Protein AF-A0A6P3BYC1-F1 (afdb_monomer)

Mean predicted aligned error: 19.08 Å

Nearest PDB structures (foldseek):
  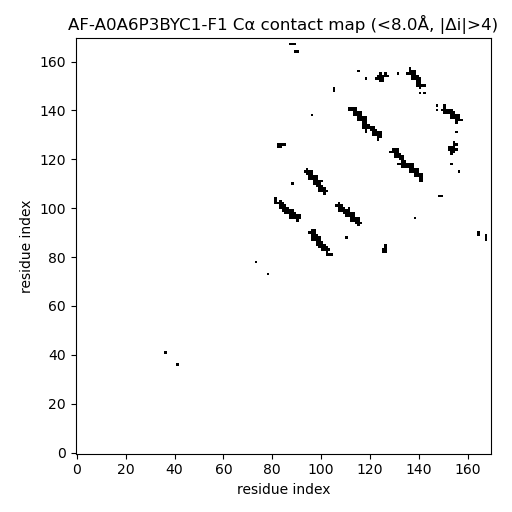8trh-assembly1_F  TM=2.215E-01  e=6.267E+00  Homo sapiens
  7lbm-assembly1_g  TM=1.846E-01  e=4.712E+00  Homo sapiens

Organism: NCBI:txid488447

Sequence (170 aa):
MSNQGNVASSIDGDSRERESSDDSLIGRATLIPIGVIEPEERWRHMMHSLNACSDGARINRQRKDGALDSRRKMTSGDRSRCSATIDILDQPTSSTLVLSWRDSTGGHYGYQNWQKGFARRPGLCAMSGMRITPGDEIFRPSVRHGRPTNASAMILAIHIACIDFALITT

Foldseek 3Di:
DDDDDDDDDDDDDDDDDDDDDDPPDDDPPPPDPPPPDDPVVVVVVVVVVVVVVVPDPPPPPPDDDPDPPPVPPPDPVVCLPWLWDKAWQDDPDLFKTWIWTHTPVFHIDHTFIKGKDFDCDWDAASNPRHIHDGGFIWIATDCPVHQGPRRVHIHGSVVVVPDDNVVNPD

Radius of gyration: 32.31 Å; Cα contacts (8 Å, |Δi|>4): 178; chains: 1; bounding box: 56×100×56 Å

Solvent-accessible surface area (backbone atoms only — not comparable to full-atom values): 11250 Å² total; per-residue (Å²): 133,87,80,89,88,87,86,85,88,83,90,84,90,79,92,75,88,76,90,73,91,75,82,79,72,75,81,78,78,76,80,76,67,92,84,79,65,67,73,64,60,57,55,48,54,53,48,52,59,54,49,70,69,62,71,73,75,73,82,78,74,73,90,79,73,97,66,84,80,65,72,70,75,71,55,81,74,71,58,74,77,62,74,44,50,72,46,82,64,48,62,93,41,104,52,34,40,31,26,27,40,37,34,101,89,68,49,75,39,74,82,36,56,26,37,55,47,63,31,87,54,69,51,49,17,55,83,76,64,45,82,39,49,60,69,42,53,23,32,30,56,54,55,89,90,48,81,56,89,60,54,83,48,34,31,51,40,72,67,56,73,71,57,67,66,77,79,59,71,122

Secondary structure (DSSP, 8-state):
---------------------------------TTS--HHHHHHHHHHHHHTTTS--------------------TTGGGG---EEEEEEEEETTEEEEEEEETTTEEEEEEEEEEEE-SS-EEBTTT--EE-TT-EEEEE--TT---TTTT-BEEHHHHHT--GGGT--

pLDDT: mean 71.6, std 22.38, range [33.62, 98.25]

InterPro domains:
  IPR021769 Protein of unknown function DUF3331 [PF11811] (85-159)

Structure (mmCIF, N/CA/C/O backbone):
data_AF-A0A6P3BYC1-F1
#
_entry.id   AF-A0A6P3BYC1-F1
#
loop_
_atom_site.group_PDB
_atom_site.id
_atom_site.type_symbol
_atom_site.label_atom_id
_atom_site.label_alt_id
_atom_site.label_comp_id
_atom_site.label_asym_id
_atom_site.label_entity_id
_atom_site.label_seq_id
_atom_site.pdbx_PDB_ins_code
_atom_site.Cartn_x
_atom_site.Cartn_y
_atom_site.Cartn_z
_atom_site.occupancy
_atom_site.B_iso_or_equiv
_atom_site.auth_seq_id
_atom_site.auth_comp_id
_atom_site.auth_asym_id
_atom_site.auth_atom_id
_atom_site.pdbx_PDB_model_num
ATOM 1 N N . MET A 1 1 ? 15.415 -85.141 16.514 1.00 38.19 1 MET A N 1
ATOM 2 C CA . MET A 1 1 ? 16.621 -85.973 16.319 1.00 38.19 1 MET A CA 1
ATOM 3 C C . MET A 1 1 ? 17.362 -85.343 15.151 1.00 38.19 1 MET A C 1
ATOM 5 O O . MET A 1 1 ? 16.802 -85.333 14.069 1.00 38.19 1 MET A O 1
ATOM 9 N N . SER A 1 2 ? 18.313 -84.450 15.440 1.00 44.06 2 SER A N 1
ATOM 10 C CA . SER A 1 2 ? 19.764 -84.717 15.312 1.00 44.06 2 SER A CA 1
ATOM 11 C C . SER A 1 2 ? 20.180 -84.680 13.828 1.00 44.06 2 SER A C 1
ATOM 13 O O . SER A 1 2 ? 19.544 -85.327 13.018 1.00 44.06 2 SER A O 1
ATOM 15 N N . ASN A 1 3 ? 21.212 -83.986 13.368 1.00 34.91 3 ASN A N 1
ATOM 16 C CA . ASN A 1 3 ? 22.324 -83.363 14.057 1.00 34.91 3 ASN A CA 1
ATOM 17 C C . ASN A 1 3 ? 23.001 -82.357 13.118 1.00 34.91 3 ASN A C 1
ATOM 19 O O . ASN A 1 3 ? 22.884 -82.432 11.898 1.00 34.91 3 ASN A O 1
ATOM 23 N N . GLN A 1 4 ? 23.740 -81.455 13.746 1.00 44.94 4 GLN A N 1
ATOM 24 C CA . GLN A 1 4 ? 24.702 -80.541 13.151 1.00 44.94 4 GLN A CA 1
ATOM 25 C C . GLN A 1 4 ? 25.813 -81.298 12.404 1.00 44.94 4 GLN A C 1
ATOM 27 O O . GLN A 1 4 ? 26.197 -82.398 12.799 1.00 44.94 4 GLN A O 1
ATOM 32 N N . GLY A 1 5 ? 26.375 -80.654 11.382 1.00 40.38 5 GLY A N 1
ATOM 33 C CA . GLY A 1 5 ? 27.591 -81.082 10.698 1.00 40.38 5 GLY A CA 1
ATOM 34 C C . GLY A 1 5 ? 28.189 -79.907 9.936 1.00 40.38 5 GLY A C 1
ATOM 35 O O . GLY A 1 5 ? 27.858 -79.678 8.782 1.00 40.38 5 GLY A O 1
ATOM 36 N N . ASN A 1 6 ? 29.023 -79.136 10.625 1.00 41.53 6 ASN A N 1
ATOM 37 C CA . ASN A 1 6 ? 29.783 -78.005 10.109 1.00 41.53 6 ASN A CA 1
ATOM 38 C C . ASN A 1 6 ? 31.257 -78.436 10.080 1.00 41.53 6 ASN A C 1
ATOM 40 O O . ASN A 1 6 ? 31.761 -78.711 11.163 1.00 41.53 6 ASN A O 1
ATOM 44 N N . VAL A 1 7 ? 31.937 -78.500 8.924 1.00 45.91 7 VAL A N 1
ATOM 45 C CA . VAL A 1 7 ? 33.417 -78.455 8.801 1.00 45.91 7 VAL A CA 1
ATOM 46 C C . VAL A 1 7 ? 33.807 -77.902 7.419 1.00 45.91 7 VAL A C 1
ATOM 48 O 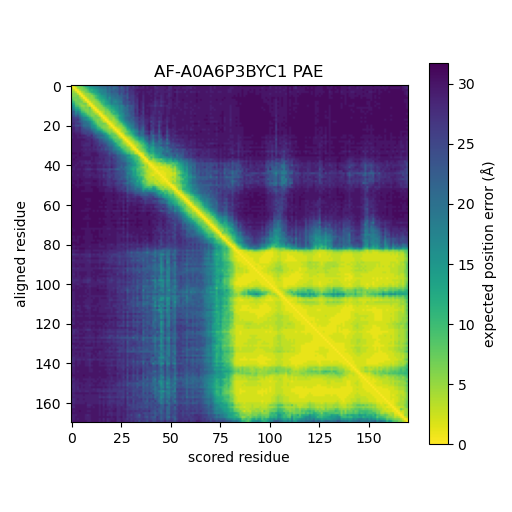O . VAL A 1 7 ? 33.112 -78.095 6.428 1.00 45.91 7 VAL A O 1
ATOM 51 N N . ALA A 1 8 ? 34.914 -77.168 7.435 1.00 38.94 8 ALA A N 1
ATOM 52 C CA . ALA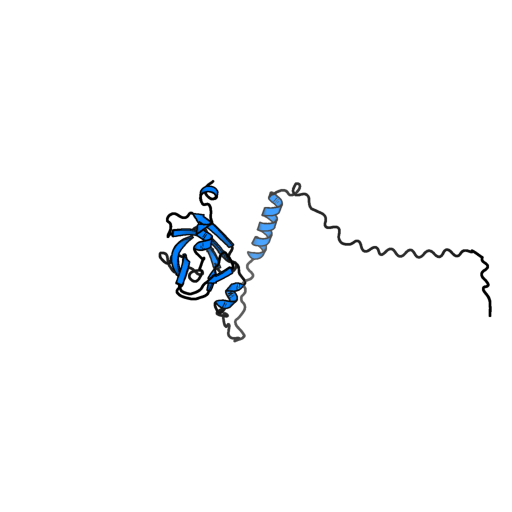 A 1 8 ? 35.413 -76.145 6.534 1.00 38.94 8 ALA A CA 1
ATOM 53 C C . ALA A 1 8 ? 36.188 -76.586 5.268 1.00 38.94 8 ALA A C 1
ATOM 55 O O . ALA A 1 8 ? 36.655 -77.713 5.143 1.00 38.94 8 ALA A O 1
ATOM 56 N N . SER A 1 9 ? 36.474 -75.544 4.471 1.00 40.09 9 SER A N 1
ATOM 57 C CA . SER A 1 9 ? 37.653 -75.290 3.619 1.00 40.09 9 SER A CA 1
ATOM 58 C C . SER A 1 9 ? 37.700 -75.895 2.210 1.00 40.09 9 SER A C 1
ATOM 60 O O . SER A 1 9 ? 37.752 -77.102 2.036 1.00 40.09 9 SER A O 1
ATOM 62 N N . SER A 1 10 ? 37.792 -75.031 1.194 1.00 40.78 10 SER A N 1
ATOM 63 C CA . SER A 1 10 ? 39.075 -74.771 0.528 1.00 40.78 10 SER A CA 1
ATOM 64 C C . SER A 1 10 ? 38.979 -73.523 -0.352 1.00 40.78 10 SER A C 1
ATOM 66 O O . SER A 1 10 ? 37.998 -73.307 -1.058 1.00 40.78 10 SER A O 1
ATOM 68 N N . ILE A 1 11 ? 40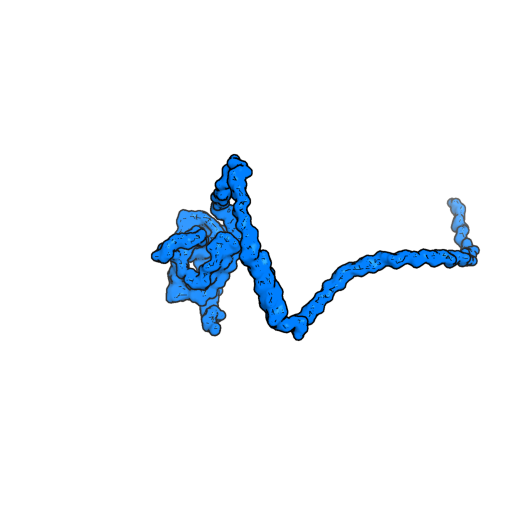.013 -72.702 -0.240 1.00 47.34 11 ILE A N 1
ATOM 69 C CA . ILE A 1 11 ? 40.334 -71.525 -1.043 1.00 47.34 11 ILE A CA 1
ATOM 70 C C . ILE A 1 11 ? 40.993 -71.993 -2.345 1.00 47.34 11 ILE A C 1
ATOM 72 O O . ILE A 1 11 ? 41.769 -72.938 -2.293 1.00 47.34 11 ILE A O 1
ATOM 76 N N . ASP A 1 12 ? 40.638 -71.348 -3.458 1.00 43.22 12 ASP A N 1
ATOM 77 C CA . ASP A 1 12 ? 41.452 -70.990 -4.639 1.00 43.22 12 ASP A CA 1
ATOM 78 C C . ASP A 1 12 ? 40.447 -70.378 -5.642 1.00 43.22 12 ASP A C 1
ATOM 80 O O . ASP A 1 12 ? 39.409 -70.965 -5.926 1.00 43.22 12 ASP A O 1
ATOM 84 N N . GLY A 1 13 ? 40.538 -69.127 -6.088 1.00 44.28 13 GLY A N 1
ATOM 85 C CA . GLY A 1 13 ? 41.694 -68.500 -6.706 1.00 44.28 13 GLY A CA 1
ATOM 86 C C . GLY A 1 13 ? 41.381 -68.345 -8.198 1.00 44.28 13 GLY A C 1
ATOM 87 O O . GLY A 1 13 ? 41.854 -69.136 -9.000 1.00 44.28 13 GLY A O 1
ATOM 88 N N . ASP A 1 14 ? 40.551 -67.366 -8.575 1.00 34.00 14 ASP A N 1
ATOM 89 C CA . ASP A 1 14 ? 40.436 -66.949 -9.980 1.00 34.00 14 ASP A CA 1
ATOM 90 C C . ASP A 1 14 ? 40.170 -65.445 -10.070 1.00 34.00 14 ASP A C 1
ATOM 92 O O . ASP A 1 14 ? 39.053 -64.945 -9.917 1.00 34.00 14 ASP A O 1
ATOM 96 N N . SER A 1 15 ? 41.268 -64.723 -10.270 1.00 45.16 15 SER A N 1
ATOM 97 C CA . SER A 1 15 ? 41.304 -63.313 -10.611 1.00 45.16 15 SER A CA 1
ATOM 98 C C . SER A 1 15 ? 40.807 -63.135 -12.042 1.00 45.16 15 SER A C 1
ATOM 100 O O . SER A 1 15 ? 41.508 -63.458 -12.999 1.00 45.16 15 SER A O 1
ATOM 102 N N . ARG A 1 16 ? 39.613 -62.564 -12.199 1.00 40.81 16 ARG A N 1
ATOM 103 C CA . ARG A 1 16 ? 39.199 -61.934 -1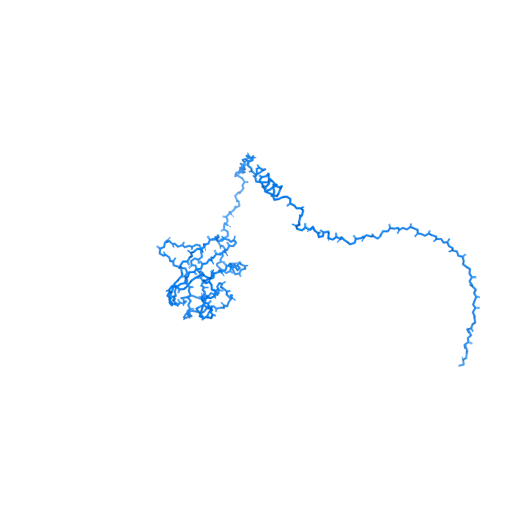3.455 1.00 40.81 16 ARG A CA 1
ATOM 104 C C . ARG A 1 16 ? 38.836 -60.485 -13.189 1.00 40.81 16 ARG A C 1
ATOM 106 O O . ARG A 1 16 ? 37.753 -60.162 -12.707 1.00 40.81 16 ARG A O 1
ATOM 113 N N . GLU A 1 17 ? 39.809 -59.641 -13.499 1.00 39.41 17 GLU A N 1
ATOM 114 C CA . GLU A 1 17 ? 39.714 -58.195 -13.595 1.00 39.41 17 GLU A CA 1
ATOM 115 C C . GLU A 1 17 ? 38.528 -57.813 -14.495 1.00 39.41 17 GLU A C 1
ATOM 117 O O . GLU A 1 17 ? 38.427 -58.229 -15.650 1.00 39.41 17 GLU A O 1
ATOM 122 N N . ARG A 1 18 ? 37.602 -57.025 -13.947 1.00 37.19 18 ARG A N 1
ATOM 123 C CA . ARG A 1 18 ? 36.677 -56.199 -14.724 1.00 37.19 18 ARG A CA 1
ATOM 124 C C . 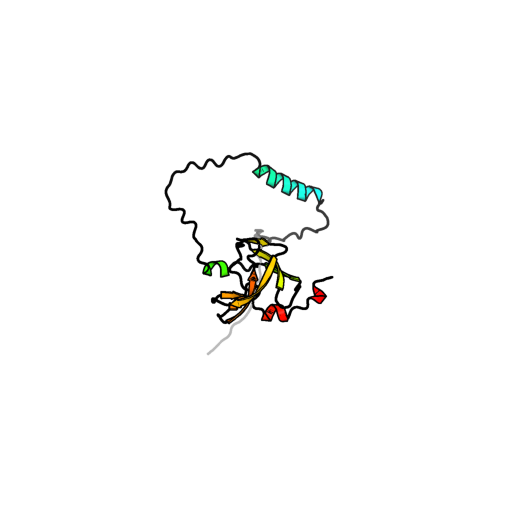ARG A 1 18 ? 36.973 -54.756 -14.371 1.00 37.19 18 ARG A C 1
ATOM 126 O O . ARG A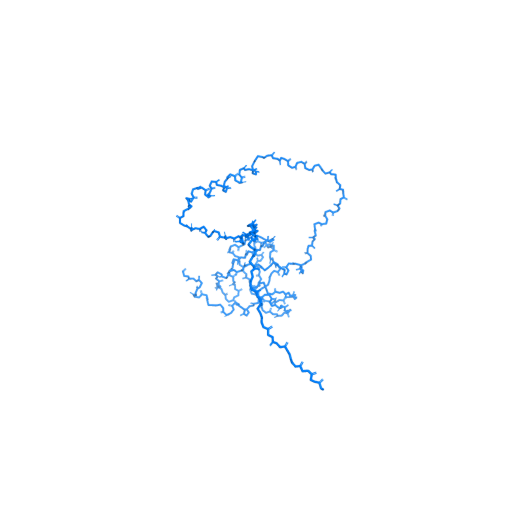 1 18 ? 36.375 -54.196 -13.458 1.00 37.19 18 ARG A O 1
ATOM 133 N N . GLU A 1 19 ? 37.908 -54.173 -15.103 1.00 43.41 19 GLU A N 1
ATOM 134 C CA . GLU A 1 19 ? 37.974 -52.727 -15.237 1.00 43.41 19 GLU A CA 1
ATOM 135 C C . GLU A 1 19 ? 36.767 -52.280 -16.067 1.00 43.41 19 GLU A C 1
ATOM 137 O O . GLU A 1 19 ? 36.652 -52.575 -17.254 1.00 43.41 19 GLU A O 1
ATOM 142 N N . SER A 1 20 ? 35.826 -51.603 -15.421 1.00 33.62 20 SER A N 1
ATOM 143 C CA . SER A 1 20 ? 34.848 -50.759 -16.100 1.00 33.62 20 SER A CA 1
ATOM 144 C C . SER A 1 20 ? 34.591 -49.568 -15.197 1.00 33.62 20 SER A C 1
ATOM 146 O O . SER A 1 20 ? 33.678 -49.565 -14.374 1.00 33.62 20 SER A O 1
ATOM 148 N N . SER A 1 21 ? 35.479 -48.585 -15.324 1.00 46.47 21 SER A N 1
ATOM 149 C CA . SER A 1 21 ? 35.319 -47.244 -14.785 1.00 46.47 21 SER A CA 1
ATOM 150 C C . SER A 1 21 ? 34.049 -46.613 -15.346 1.00 46.47 21 SER A C 1
ATOM 152 O O . SER A 1 21 ? 33.983 -46.328 -16.537 1.00 46.47 21 SER A O 1
ATOM 154 N N . ASP A 1 22 ? 33.068 -46.364 -14.485 1.00 44.09 22 ASP A N 1
ATOM 155 C CA . ASP A 1 22 ? 32.049 -45.348 -14.746 1.00 44.09 22 ASP A CA 1
ATOM 156 C C . ASP A 1 22 ? 31.591 -44.720 -13.421 1.00 44.09 22 ASP A C 1
ATOM 158 O O . ASP A 1 22 ? 30.427 -44.762 -13.024 1.00 44.09 22 ASP A O 1
ATOM 162 N N . ASP A 1 23 ? 32.562 -44.164 -12.689 1.00 41.09 23 ASP A N 1
ATOM 163 C CA . ASP A 1 23 ? 32.301 -43.220 -11.602 1.00 41.09 23 ASP A CA 1
ATOM 164 C C . ASP A 1 23 ? 31.923 -41.877 -12.239 1.00 41.09 23 ASP A C 1
ATOM 166 O O . ASP A 1 23 ? 32.743 -40.980 -12.453 1.00 41.09 23 ASP A O 1
ATOM 170 N N . SER A 1 24 ? 30.644 -41.758 -12.593 1.00 42.44 24 SER A N 1
ATOM 171 C CA . SER A 1 24 ? 30.022 -40.493 -12.968 1.00 42.44 24 SER A CA 1
ATOM 172 C C . SER A 1 24 ? 30.046 -39.548 -11.764 1.00 42.44 24 SER A C 1
ATOM 174 O O . SER A 1 24 ? 29.137 -39.519 -10.933 1.00 42.44 24 SER A O 1
ATOM 176 N N . LEU A 1 25 ? 31.131 -38.777 -11.670 1.00 45.31 25 LEU A N 1
ATOM 177 C CA . LEU A 1 25 ? 31.323 -37.700 -10.712 1.00 45.31 25 LEU A CA 1
ATOM 178 C C . LEU A 1 25 ? 30.149 -36.721 -10.788 1.00 45.31 25 LEU A C 1
ATOM 180 O O . LEU A 1 25 ? 30.009 -35.930 -11.723 1.00 45.31 25 LEU A O 1
ATOM 184 N N . ILE A 1 26 ? 29.329 -36.771 -9.743 1.00 46.12 26 ILE A N 1
ATOM 185 C CA . ILE A 1 26 ? 28.380 -35.739 -9.344 1.00 46.12 26 ILE A CA 1
ATOM 186 C C . ILE A 1 26 ? 29.069 -34.378 -9.481 1.00 46.12 26 ILE A C 1
ATOM 188 O O . ILE A 1 26 ? 30.138 -34.146 -8.912 1.00 46.12 26 ILE A O 1
ATOM 192 N N . GLY A 1 27 ? 28.452 -33.507 -10.283 1.00 43.00 27 GLY A N 1
ATOM 193 C CA . GLY A 1 27 ? 28.964 -32.203 -10.679 1.00 43.00 27 GLY A CA 1
ATOM 194 C C . GLY A 1 27 ? 29.548 -31.423 -9.508 1.00 43.00 27 GLY A C 1
ATOM 195 O O . GLY A 1 27 ? 28.833 -30.874 -8.670 1.00 43.00 27 GLY A O 1
ATOM 196 N N . ARG A 1 28 ? 30.878 -31.348 -9.485 1.00 42.44 28 ARG A N 1
ATOM 197 C CA . ARG A 1 28 ? 31.632 -30.446 -8.627 1.00 42.44 28 ARG A CA 1
ATOM 198 C C . ARG A 1 28 ? 31.314 -29.028 -9.091 1.00 42.44 28 ARG A C 1
ATOM 200 O O . ARG A 1 28 ? 31.870 -28.556 -10.077 1.00 42.44 28 ARG A O 1
ATOM 207 N N . ALA A 1 29 ? 30.383 -28.368 -8.409 1.00 47.91 29 ALA A N 1
ATOM 208 C CA . ALA A 1 29 ? 30.139 -26.946 -8.583 1.00 47.91 29 ALA A CA 1
ATOM 209 C C . ALA A 1 29 ? 31.434 -26.200 -8.236 1.00 47.91 29 ALA A C 1
ATOM 211 O O . ALA A 1 29 ? 31.785 -26.037 -7.066 1.00 47.91 29 ALA A O 1
ATOM 212 N N . THR A 1 30 ? 32.191 -25.811 -9.259 1.00 52.78 30 THR A N 1
ATOM 213 C CA . THR A 1 30 ? 33.374 -24.974 -9.094 1.00 52.78 30 THR A CA 1
ATOM 214 C C . THR A 1 30 ? 32.897 -23.609 -8.619 1.00 52.78 30 THR A C 1
ATOM 216 O O . THR A 1 30 ? 32.372 -22.813 -9.394 1.00 52.78 30 THR A O 1
ATOM 219 N N . LEU A 1 31 ? 33.038 -23.359 -7.318 1.00 49.78 31 LEU A N 1
ATOM 220 C CA . LEU A 1 31 ? 32.891 -22.035 -6.729 1.00 49.78 31 LEU A CA 1
ATOM 221 C C . LEU A 1 31 ? 33.900 -21.111 -7.416 1.00 49.78 31 LEU A C 1
ATOM 223 O O . LEU A 1 31 ? 35.105 -21.245 -7.215 1.00 49.78 31 LEU A O 1
ATOM 227 N N . ILE A 1 32 ? 33.406 -20.208 -8.261 1.00 52.50 32 ILE A N 1
ATOM 228 C CA . ILE A 1 32 ? 34.223 -19.173 -8.892 1.00 52.50 32 ILE A CA 1
ATOM 229 C C . ILE A 1 32 ? 34.634 -18.186 -7.786 1.00 52.50 32 ILE A C 1
ATOM 231 O O . ILE A 1 32 ? 33.751 -17.585 -7.166 1.00 52.50 32 ILE A O 1
ATOM 235 N N . PRO A 1 33 ? 35.936 -17.991 -7.505 1.00 47.31 33 PRO A N 1
ATOM 236 C CA . PRO A 1 33 ? 36.381 -16.981 -6.553 1.00 47.31 33 PRO A CA 1
ATOM 237 C C . PRO A 1 33 ? 36.005 -15.587 -7.068 1.00 47.31 33 PRO A C 1
ATOM 239 O O . PRO A 1 33 ? 36.357 -15.217 -8.187 1.00 47.31 33 PRO A O 1
ATOM 242 N N . ILE A 1 34 ? 35.332 -14.782 -6.241 1.00 56.62 34 ILE A N 1
ATOM 243 C CA . ILE A 1 34 ? 34.842 -13.428 -6.588 1.00 56.62 34 ILE A CA 1
ATOM 244 C C . ILE A 1 34 ? 35.993 -12.421 -6.867 1.00 56.62 34 ILE A C 1
ATOM 246 O O . ILE A 1 34 ? 35.746 -11.274 -7.221 1.00 56.62 34 ILE A O 1
ATOM 250 N N . GLY A 1 35 ? 37.259 -12.843 -6.785 1.00 58.59 35 GLY A N 1
ATOM 251 C CA . GLY A 1 35 ? 38.437 -11.987 -6.966 1.00 58.59 35 GLY A CA 1
ATOM 252 C C . GLY A 1 35 ? 39.098 -11.983 -8.350 1.00 58.59 35 GLY A C 1
ATOM 253 O O . GLY A 1 35 ? 40.044 -11.228 -8.525 1.00 58.59 35 GLY A O 1
ATOM 254 N N . VAL A 1 36 ? 38.658 -12.789 -9.326 1.00 59.69 36 VAL A N 1
ATOM 255 C CA . VAL A 1 36 ? 39.283 -12.821 -10.672 1.00 59.69 36 VAL A CA 1
ATOM 256 C C . VAL A 1 36 ? 38.223 -12.697 -11.754 1.00 59.69 36 VAL A C 1
ATOM 258 O O . VAL A 1 36 ? 37.977 -13.601 -12.547 1.00 59.69 36 VAL A O 1
ATOM 261 N N . ILE A 1 37 ? 37.530 -11.569 -11.750 1.00 56.44 37 ILE A N 1
ATOM 262 C CA . ILE A 1 37 ? 36.716 -11.166 -12.887 1.00 56.44 37 ILE A CA 1
ATOM 263 C C . ILE A 1 37 ? 36.973 -9.677 -13.056 1.00 56.44 37 ILE A C 1
ATOM 265 O O . ILE A 1 37 ? 36.541 -8.882 -12.219 1.00 56.44 37 ILE A O 1
ATOM 269 N N . GLU A 1 38 ? 37.681 -9.307 -14.118 1.00 64.50 38 GLU A N 1
ATOM 270 C CA . GLU A 1 38 ? 37.850 -7.905 -14.479 1.00 64.50 38 GLU A CA 1
ATOM 271 C C . GLU A 1 38 ? 36.450 -7.284 -14.661 1.00 64.50 38 GLU A C 1
ATOM 273 O O . GLU A 1 38 ? 35.627 -7.825 -15.414 1.00 64.50 38 GLU A O 1
ATOM 278 N N . PRO A 1 39 ? 36.109 -6.197 -13.938 1.00 64.44 39 PRO A N 1
ATOM 279 C CA . PRO A 1 39 ? 34.815 -5.510 -14.041 1.00 64.44 39 PRO A CA 1
ATOM 280 C C . PRO A 1 39 ? 34.438 -5.178 -15.489 1.00 64.44 39 PRO A C 1
ATOM 282 O O . PRO A 1 39 ? 33.259 -5.097 -15.838 1.00 64.44 39 PRO A O 1
ATOM 285 N N . GLU A 1 40 ? 35.467 -5.044 -16.319 1.00 60.53 40 GLU A N 1
ATOM 286 C CA . GLU A 1 40 ? 35.439 -4.617 -17.704 1.00 60.53 40 GLU A CA 1
ATOM 287 C C . GLU A 1 40 ? 34.760 -5.633 -18.625 1.00 60.53 40 GLU A C 1
ATOM 289 O O . GLU A 1 40 ? 33.897 -5.307 -19.443 1.00 60.53 40 GLU A O 1
ATOM 294 N N . GLU A 1 41 ? 35.088 -6.907 -18.424 1.00 64.06 41 GLU A N 1
ATOM 295 C CA . GLU A 1 41 ? 34.586 -7.989 -19.263 1.00 64.06 41 GLU A CA 1
ATOM 296 C C . GLU A 1 41 ? 33.107 -8.278 -18.968 1.00 64.06 41 GLU A C 1
ATOM 298 O O . GLU A 1 41 ? 32.340 -8.630 -19.862 1.00 64.06 41 GLU A O 1
ATOM 303 N N . ARG A 1 42 ? 32.658 -8.041 -17.726 1.00 67.56 42 ARG A N 1
ATOM 304 C CA . ARG A 1 42 ? 31.246 -8.199 -17.336 1.00 67.56 42 ARG A CA 1
ATOM 305 C C . ARG A 1 42 ? 30.340 -7.174 -17.997 1.00 67.56 42 ARG A C 1
ATOM 307 O O . ARG A 1 42 ? 29.296 -7.544 -18.536 1.00 67.56 42 ARG A O 1
ATOM 314 N N . TRP A 1 43 ? 30.722 -5.897 -17.966 1.00 70.19 43 TRP A N 1
ATOM 315 C CA . TRP A 1 43 ? 29.909 -4.868 -18.610 1.00 70.19 43 TRP A CA 1
ATOM 316 C C . TRP A 1 43 ? 29.954 -5.017 -20.132 1.00 70.19 43 TRP A C 1
ATOM 318 O O . TRP A 1 43 ? 28.917 -4.861 -20.774 1.00 70.19 43 TRP A O 1
ATOM 328 N N . ARG A 1 44 ? 31.100 -5.411 -20.712 1.00 74.94 44 ARG A N 1
ATOM 329 C CA . ARG A 1 44 ? 31.207 -5.722 -22.146 1.00 74.94 44 ARG A CA 1
ATOM 330 C C . ARG A 1 44 ? 30.278 -6.856 -22.557 1.00 74.94 44 ARG A C 1
ATOM 332 O O . ARG A 1 44 ? 29.572 -6.720 -23.550 1.00 74.94 44 ARG A O 1
ATOM 339 N N . HIS A 1 45 ? 30.233 -7.948 -21.798 1.00 68.25 45 HIS A N 1
ATOM 340 C CA . HIS A 1 45 ? 29.355 -9.083 -22.090 1.00 68.25 45 HIS A CA 1
ATOM 341 C C . HIS A 1 45 ? 27.871 -8.685 -22.009 1.00 68.25 45 HIS A C 1
ATOM 343 O O . HIS A 1 45 ? 27.061 -9.072 -22.858 1.00 68.25 45 HIS A O 1
ATOM 349 N N . MET A 1 46 ? 27.521 -7.839 -21.036 1.00 74.44 46 MET A N 1
ATOM 350 C CA . MET A 1 46 ? 26.173 -7.287 -20.911 1.00 74.44 46 MET A CA 1
ATOM 351 C C . MET A 1 46 ? 25.827 -6.361 -22.088 1.00 74.44 46 MET A C 1
ATOM 353 O O . MET A 1 46 ? 24.743 -6.472 -22.657 1.00 74.44 46 MET A O 1
ATOM 357 N N . MET A 1 47 ? 26.760 -5.508 -22.516 1.00 72.19 47 MET A N 1
ATOM 358 C CA . MET A 1 47 ? 26.571 -4.621 -23.669 1.00 72.19 47 MET A CA 1
ATOM 359 C C . MET A 1 47 ? 26.470 -5.386 -24.990 1.00 72.19 47 MET A C 1
ATOM 361 O O . MET A 1 47 ? 25.604 -5.065 -25.797 1.00 72.19 47 MET A O 1
ATOM 365 N N . HIS A 1 48 ? 27.271 -6.435 -25.200 1.00 69.69 48 HIS A N 1
ATOM 366 C CA . HIS A 1 48 ? 27.156 -7.308 -26.377 1.00 69.69 48 HIS A CA 1
ATOM 367 C C . HIS A 1 48 ? 25.803 -8.018 -26.438 1.00 69.69 48 HIS A C 1
ATOM 369 O O . HIS A 1 48 ? 25.196 -8.085 -27.503 1.00 69.69 48 HIS A O 1
ATOM 375 N N . SER A 1 49 ? 25.292 -8.479 -25.294 1.00 68.00 49 SER A N 1
ATOM 376 C CA . SER A 1 49 ? 23.969 -9.116 -25.206 1.00 68.00 49 SER A CA 1
ATOM 377 C C . SER A 1 49 ? 22.834 -8.142 -25.538 1.00 68.00 49 SER A C 1
ATOM 379 O O . SER A 1 49 ? 21.868 -8.513 -26.198 1.00 68.00 49 SER A O 1
ATOM 381 N N . LEU A 1 50 ? 22.956 -6.881 -25.112 1.00 67.88 50 LEU A N 1
ATOM 382 C CA . LEU A 1 50 ? 21.993 -5.831 -25.450 1.00 67.88 50 LEU A CA 1
ATOM 383 C C . LEU A 1 50 ? 22.117 -5.391 -26.915 1.00 67.88 50 LEU A C 1
ATOM 385 O O . LEU A 1 50 ? 21.105 -5.133 -27.561 1.00 67.88 50 LEU A O 1
ATOM 389 N N . ASN A 1 51 ? 23.333 -5.363 -27.465 1.00 66.12 51 ASN A N 1
ATOM 390 C CA . ASN A 1 51 ? 23.570 -5.016 -28.863 1.00 66.12 51 ASN A CA 1
ATOM 391 C C . ASN A 1 51 ? 23.082 -6.108 -29.829 1.00 66.12 51 ASN A C 1
ATOM 393 O O . ASN A 1 51 ? 22.561 -5.790 -30.893 1.00 66.12 51 ASN A O 1
ATOM 397 N N . ALA A 1 52 ? 23.139 -7.383 -29.428 1.00 57.22 52 ALA A N 1
ATOM 398 C CA . ALA A 1 52 ? 22.524 -8.491 -30.163 1.00 57.22 52 ALA A CA 1
ATOM 399 C C . ALA A 1 52 ? 20.991 -8.351 -30.296 1.00 57.22 52 ALA A C 1
ATOM 401 O O . ALA A 1 52 ? 20.395 -8.935 -31.197 1.00 57.22 52 ALA A O 1
ATOM 402 N N . CYS A 1 53 ? 20.354 -7.541 -29.442 1.00 49.66 53 CYS A N 1
ATOM 403 C CA . CYS A 1 53 ? 18.941 -7.172 -29.554 1.00 49.66 53 CYS A CA 1
ATOM 404 C C . CYS A 1 53 ? 18.699 -5.886 -30.374 1.00 49.66 53 CYS A C 1
ATOM 406 O O . CYS A 1 53 ? 17.543 -5.574 -30.665 1.00 49.66 53 CYS A O 1
ATOM 408 N N . SER A 1 54 ? 19.747 -5.139 -30.746 1.00 56.59 54 SER A N 1
ATOM 409 C CA . SER A 1 54 ? 19.643 -3.876 -31.498 1.00 56.59 54 SER A CA 1
ATOM 410 C C . SER A 1 54 ? 19.618 -4.058 -33.016 1.00 56.59 54 SER A C 1
ATOM 412 O O . SER A 1 54 ? 19.078 -3.194 -33.710 1.00 56.59 54 SER A O 1
ATOM 414 N N . ASP A 1 55 ? 20.102 -5.184 -33.548 1.00 50.12 55 ASP A N 1
ATOM 415 C CA . ASP A 1 55 ? 19.982 -5.510 -34.974 1.00 50.12 55 ASP A CA 1
ATOM 416 C C . ASP A 1 55 ? 18.573 -6.016 -35.299 1.00 50.12 55 ASP A C 1
ATOM 418 O O . ASP A 1 55 ? 18.330 -7.185 -35.581 1.00 50.12 55 ASP A O 1
ATOM 422 N N . GLY A 1 56 ? 17.612 -5.095 -35.241 1.00 55.75 56 GLY A N 1
ATOM 423 C CA . GLY A 1 56 ? 16.703 -4.844 -36.355 1.00 55.75 56 GLY A CA 1
ATOM 424 C C . GLY A 1 56 ? 15.926 -6.014 -36.960 1.00 55.75 56 GLY A C 1
ATOM 425 O O . GLY A 1 56 ? 15.450 -5.871 -38.088 1.00 55.75 56 GLY A O 1
ATOM 426 N N . ALA A 1 57 ? 15.710 -7.124 -36.254 1.00 43.72 57 ALA A N 1
ATOM 427 C CA . ALA A 1 57 ? 14.690 -8.091 -36.619 1.00 43.72 57 ALA A CA 1
ATOM 428 C C . ALA A 1 57 ? 13.332 -7.418 -36.395 1.00 43.72 57 ALA A C 1
ATOM 430 O O . ALA A 1 57 ? 12.702 -7.541 -35.347 1.00 43.72 57 ALA A O 1
ATOM 431 N N . ARG A 1 58 ? 12.900 -6.637 -37.393 1.00 45.94 58 ARG A N 1
ATOM 432 C CA . ARG A 1 58 ? 11.538 -6.133 -37.521 1.00 45.94 58 ARG A CA 1
ATOM 433 C C . ARG A 1 58 ? 10.619 -7.329 -37.328 1.00 45.94 58 ARG A C 1
ATOM 435 O O . ARG A 1 58 ? 10.464 -8.138 -38.241 1.00 45.94 58 ARG A O 1
ATOM 442 N N . ILE A 1 59 ? 10.003 -7.443 -36.155 1.00 48.50 59 ILE A N 1
ATOM 443 C CA . ILE A 1 59 ? 8.954 -8.430 -35.915 1.00 48.50 59 ILE A CA 1
ATOM 444 C C . ILE A 1 59 ? 7.707 -7.923 -36.642 1.00 48.50 59 ILE A C 1
ATOM 446 O O . ILE A 1 59 ? 6.738 -7.458 -36.050 1.00 48.50 59 ILE A O 1
ATOM 450 N N . ASN A 1 60 ? 7.742 -7.994 -37.972 1.00 50.12 60 ASN A N 1
ATOM 451 C CA . ASN A 1 60 ? 6.554 -8.034 -38.795 1.00 50.12 60 ASN A CA 1
ATOM 452 C C . ASN A 1 60 ? 5.939 -9.425 -38.613 1.00 50.12 60 ASN A C 1
ATOM 454 O O . ASN A 1 60 ? 6.073 -10.299 -39.466 1.00 50.12 60 ASN A O 1
ATOM 458 N N . ARG A 1 61 ? 5.273 -9.651 -37.475 1.00 42.62 61 ARG A N 1
ATOM 459 C CA . ARG A 1 61 ? 4.264 -10.706 -37.407 1.00 42.62 61 ARG A CA 1
ATOM 460 C C . ARG A 1 61 ? 3.002 -10.144 -38.032 1.00 42.62 61 ARG A C 1
ATOM 462 O O . ARG A 1 61 ? 2.177 -9.498 -37.389 1.00 42.62 61 ARG A O 1
ATOM 469 N N . GLN A 1 62 ? 2.925 -10.370 -39.333 1.00 42.09 62 GLN A N 1
ATOM 470 C CA . GLN A 1 62 ? 1.728 -10.286 -40.138 1.00 42.09 62 GLN A CA 1
ATOM 471 C C . GLN A 1 62 ? 0.547 -10.865 -39.344 1.00 42.09 62 GLN A C 1
ATOM 473 O O . GLN A 1 62 ? 0.548 -12.031 -38.951 1.00 42.09 62 GLN A O 1
ATOM 478 N N . ARG A 1 63 ? -0.439 -10.007 -39.062 1.00 52.38 63 ARG A N 1
ATOM 479 C CA . ARG A 1 63 ? -1.723 -10.383 -38.470 1.00 52.38 63 ARG A CA 1
ATOM 480 C C . ARG A 1 63 ? -2.382 -11.426 -39.367 1.00 52.38 63 ARG A C 1
ATOM 482 O O . ARG A 1 63 ? -2.925 -11.081 -40.413 1.00 52.38 63 ARG A O 1
ATOM 489 N N . LYS A 1 64 ? -2.365 -12.681 -38.944 1.00 51.84 64 LYS A N 1
ATOM 490 C CA . LYS A 1 64 ? -3.327 -13.688 -39.372 1.00 51.84 64 LYS A CA 1
ATOM 491 C C . LYS A 1 64 ? -3.424 -14.707 -38.254 1.00 51.84 64 LYS A C 1
ATOM 493 O O . LYS A 1 64 ? -2.540 -15.529 -38.085 1.00 51.84 64 LYS A O 1
ATOM 498 N N . ASP A 1 65 ? -4.373 -14.447 -37.367 1.00 38.81 65 ASP A N 1
ATOM 499 C CA . ASP A 1 65 ? -5.379 -15.405 -36.917 1.00 38.81 65 ASP A CA 1
ATOM 500 C C . ASP A 1 65 ? -6.147 -14.748 -35.771 1.00 38.81 65 ASP A C 1
ATOM 502 O O . ASP A 1 65 ? -5.587 -14.325 -34.759 1.00 38.81 65 ASP A O 1
ATOM 506 N N . GLY A 1 66 ? -7.447 -14.561 -35.997 1.00 50.84 66 GLY A N 1
ATOM 507 C CA . GLY A 1 66 ? -8.383 -13.945 -35.067 1.00 50.84 66 GLY A CA 1
ATOM 508 C C . GLY A 1 66 ? -8.670 -14.845 -33.872 1.00 50.84 66 GLY A C 1
ATOM 509 O O . GLY A 1 66 ? -9.785 -15.327 -33.715 1.00 50.84 66 GLY A O 1
ATOM 510 N N . ALA A 1 67 ? -7.680 -15.049 -33.011 1.00 43.88 67 ALA A N 1
ATOM 511 C CA . ALA A 1 67 ? -7.917 -15.478 -31.647 1.00 43.88 67 ALA A CA 1
ATOM 512 C C . ALA A 1 67 ? -8.079 -14.215 -30.803 1.00 43.88 67 ALA A C 1
ATOM 514 O O . ALA A 1 67 ? -7.175 -13.386 -30.737 1.00 43.88 67 ALA A O 1
ATOM 515 N N . LEU A 1 68 ? -9.262 -14.057 -30.212 1.00 52.22 68 LEU A N 1
ATOM 516 C CA . LEU A 1 68 ? -9.595 -13.034 -29.230 1.00 52.22 68 LEU A CA 1
ATOM 517 C C . LEU A 1 68 ? -8.426 -12.865 -28.254 1.00 52.22 68 LEU A C 1
ATOM 519 O O . LEU A 1 68 ? -8.279 -13.665 -27.327 1.00 52.22 68 LEU A O 1
ATOM 523 N N . ASP A 1 69 ? -7.616 -11.821 -28.438 1.00 46.59 69 ASP A N 1
ATOM 524 C CA . ASP A 1 69 ? -6.675 -11.369 -27.421 1.00 46.59 69 ASP A CA 1
ATOM 525 C C . ASP A 1 69 ? -7.516 -10.712 -26.329 1.00 46.59 69 ASP A C 1
ATOM 527 O O . ASP A 1 69 ? -7.627 -9.493 -26.175 1.00 46.59 69 ASP A O 1
ATOM 531 N N . SER A 1 70 ? -8.199 -11.583 -25.591 1.00 52.72 70 SER A N 1
ATOM 532 C CA . SER A 1 70 ? -8.614 -11.341 -24.234 1.00 52.72 70 SER A CA 1
ATOM 533 C C . SER A 1 70 ? -7.314 -11.135 -23.487 1.00 52.72 70 SER A C 1
ATOM 535 O O . SER A 1 70 ? -6.807 -12.063 -22.856 1.00 52.72 70 SER A O 1
ATOM 537 N N . ARG A 1 71 ? -6.780 -9.907 -23.573 1.00 50.62 71 ARG A N 1
ATOM 538 C CA . ARG A 1 71 ? -5.929 -9.306 -22.558 1.00 50.62 71 ARG A CA 1
ATOM 539 C C . ARG A 1 71 ? -6.624 -9.674 -21.270 1.00 50.62 71 ARG A C 1
ATOM 541 O O . ARG A 1 71 ? -7.638 -9.056 -20.941 1.00 50.62 71 ARG A O 1
ATOM 548 N N . ARG A 1 72 ? -6.181 -10.765 -20.637 1.00 49.78 72 ARG A N 1
ATOM 549 C CA . ARG A 1 72 ? -6.851 -11.319 -19.472 1.00 49.78 72 ARG A CA 1
ATOM 550 C C . ARG A 1 72 ? -6.853 -10.158 -18.514 1.00 49.78 72 ARG A C 1
ATOM 552 O O . ARG A 1 72 ? -5.800 -9.723 -18.051 1.00 49.78 72 ARG A O 1
ATOM 559 N N . LYS A 1 73 ? -8.027 -9.569 -18.312 1.00 50.00 73 LYS A N 1
ATOM 560 C CA . LYS A 1 73 ? -8.229 -8.579 -17.278 1.00 50.00 73 LYS A CA 1
ATOM 561 C C . LYS A 1 73 ? -8.130 -9.418 -16.027 1.00 50.00 73 LYS A C 1
ATOM 563 O O . LYS A 1 73 ? -9.136 -9.962 -15.590 1.00 50.00 73 LYS A O 1
ATOM 568 N N . MET A 1 74 ? -6.891 -9.651 -15.587 1.00 42.62 74 MET A N 1
ATOM 569 C CA . MET A 1 74 ? -6.591 -10.472 -14.432 1.00 42.62 74 MET A CA 1
ATOM 570 C C . MET A 1 74 ? -7.449 -9.888 -13.330 1.00 42.62 74 MET A C 1
ATOM 572 O O . MET A 1 74 ? -7.287 -8.724 -12.942 1.00 42.62 74 MET A O 1
ATOM 576 N N . THR A 1 75 ? -8.470 -10.650 -12.950 1.00 46.06 75 THR A N 1
ATOM 577 C CA . THR A 1 75 ? -9.372 -10.277 -11.878 1.00 46.06 75 THR A CA 1
ATOM 578 C C . THR A 1 75 ? -8.487 -10.003 -10.680 1.00 46.06 75 THR A C 1
ATOM 580 O O . THR A 1 75 ? -7.543 -10.752 -10.436 1.00 46.06 75 THR A O 1
ATOM 583 N N . SER A 1 76 ? -8.749 -8.917 -9.960 1.00 54.22 76 SER A N 1
ATOM 584 C CA . SER A 1 76 ? -7.879 -8.398 -8.901 1.00 54.22 76 SER A CA 1
ATOM 585 C C . SER A 1 76 ? -7.471 -9.423 -7.824 1.00 54.22 76 SER A C 1
ATOM 587 O O . SER A 1 76 ? -6.555 -9.132 -7.067 1.00 54.22 76 SER A O 1
ATOM 589 N N . GLY A 1 77 ? -8.095 -10.609 -7.781 1.00 48.84 77 GLY A N 1
ATOM 590 C CA . GLY A 1 77 ? -7.707 -11.749 -6.946 1.00 48.84 77 GLY A CA 1
ATOM 591 C C . GLY A 1 77 ? -6.434 -12.506 -7.365 1.00 48.84 77 GLY A C 1
ATOM 592 O O . GLY A 1 77 ? -5.792 -13.075 -6.492 1.00 48.84 77 GLY A O 1
ATOM 593 N N . ASP A 1 78 ? -6.003 -12.477 -8.634 1.00 43.66 78 ASP A N 1
ATOM 594 C CA . ASP A 1 78 ? -4.783 -13.199 -9.074 1.00 43.66 78 ASP A CA 1
ATOM 595 C C . ASP A 1 78 ? -3.489 -12.388 -8.850 1.00 43.66 78 ASP A C 1
ATOM 597 O O . ASP A 1 78 ? -2.376 -12.904 -8.872 1.00 43.66 78 ASP A O 1
ATOM 601 N N . ARG A 1 79 ? -3.622 -11.098 -8.507 1.00 51.78 79 ARG A N 1
ATOM 602 C CA . ARG A 1 79 ? -2.493 -10.265 -8.045 1.00 51.78 79 ARG A CA 1
ATOM 603 C C . ARG A 1 79 ? -1.953 -10.700 -6.677 1.00 51.78 79 ARG A C 1
ATOM 605 O O . ARG A 1 79 ? -0.950 -10.166 -6.224 1.00 51.78 79 ARG A O 1
ATOM 612 N N . SER A 1 80 ? -2.598 -11.671 -6.027 1.00 51.00 80 SER A N 1
ATOM 613 C CA . SER A 1 80 ? -2.227 -12.187 -4.707 1.00 51.00 80 SER A CA 1
ATOM 614 C C . SER A 1 80 ? -0.909 -12.975 -4.684 1.00 51.00 80 SER A C 1
ATOM 616 O O . SER A 1 80 ? -0.443 -13.300 -3.595 1.00 51.00 80 SER A O 1
ATOM 618 N N . ARG A 1 81 ? -0.314 -13.314 -5.839 1.00 50.38 81 ARG A N 1
ATOM 619 C CA . ARG A 1 81 ? 0.958 -14.065 -5.898 1.00 50.38 81 ARG A CA 1
ATOM 620 C C . ARG A 1 81 ? 2.185 -13.209 -6.208 1.00 50.38 81 ARG A C 1
ATOM 622 O O . ARG A 1 81 ? 3.299 -13.706 -6.090 1.00 50.38 81 ARG A O 1
ATOM 629 N N . CYS A 1 82 ? 1.995 -11.939 -6.553 1.00 53.47 82 CYS A N 1
ATOM 630 C CA . CYS A 1 82 ? 3.085 -10.978 -6.662 1.00 53.47 82 CYS A CA 1
ATOM 631 C C . CYS A 1 82 ? 3.114 -10.169 -5.362 1.00 53.47 82 CYS A C 1
ATOM 633 O O . CYS A 1 82 ? 2.403 -9.175 -5.226 1.00 53.47 82 CYS A O 1
ATOM 635 N N . SER A 1 83 ? 3.899 -10.620 -4.380 1.00 70.94 83 SER A N 1
ATOM 636 C CA . SER A 1 83 ? 4.208 -9.807 -3.204 1.00 70.94 83 SER A CA 1
ATOM 637 C C . SER A 1 83 ? 5.045 -8.622 -3.671 1.00 70.94 83 SER A C 1
ATOM 639 O O . SER A 1 83 ? 6.207 -8.792 -4.045 1.00 70.94 83 SER A O 1
ATOM 641 N N . ALA A 1 84 ? 4.451 -7.433 -3.713 1.00 86.00 84 ALA A N 1
ATOM 642 C CA . ALA A 1 84 ? 5.226 -6.230 -3.957 1.00 86.00 84 ALA A CA 1
ATOM 643 C C . ALA A 1 84 ? 6.304 -6.101 -2.871 1.00 86.00 84 ALA A C 1
ATOM 645 O O . ALA A 1 84 ? 6.028 -6.322 -1.693 1.00 86.00 84 ALA A O 1
ATOM 646 N N . THR A 1 85 ? 7.528 -5.757 -3.262 1.00 92.25 85 THR A N 1
ATOM 647 C CA . THR A 1 85 ? 8.562 -5.371 -2.301 1.00 92.25 85 THR A CA 1
ATOM 648 C C . THR A 1 85 ? 8.293 -3.934 -1.883 1.00 92.25 85 THR A C 1
ATOM 650 O O . THR A 1 85 ? 8.143 -3.059 -2.740 1.00 92.25 85 THR A O 1
ATOM 653 N N . ILE A 1 86 ? 8.194 -3.707 -0.576 1.00 93.94 86 ILE A N 1
ATOM 654 C CA . ILE A 1 86 ? 7.836 -2.418 0.009 1.00 93.94 86 ILE A CA 1
ATOM 655 C C . ILE A 1 86 ? 8.936 -2.031 0.987 1.00 93.94 86 ILE A C 1
ATOM 657 O O . ILE A 1 86 ? 9.157 -2.755 1.954 1.00 93.94 86 ILE A O 1
ATOM 661 N N . ASP A 1 87 ? 9.567 -0.882 0.757 1.00 94.19 87 ASP A N 1
ATOM 662 C CA . ASP A 1 87 ? 10.508 -0.295 1.712 1.00 94.19 87 ASP A CA 1
ATOM 663 C C . ASP A 1 87 ? 9.883 0.972 2.284 1.00 94.19 87 ASP A C 1
ATOM 665 O O . ASP A 1 87 ? 9.524 1.883 1.536 1.00 94.19 87 ASP A O 1
ATOM 669 N N . ILE A 1 88 ? 9.734 1.042 3.603 1.00 94.94 88 ILE A N 1
ATOM 670 C CA . ILE A 1 88 ? 9.257 2.255 4.265 1.00 94.94 88 ILE A CA 1
ATOM 671 C C . ILE A 1 88 ? 10.415 3.244 4.351 1.00 94.94 88 ILE A C 1
ATOM 673 O O . ILE A 1 88 ? 11.488 2.886 4.821 1.00 94.94 88 ILE A O 1
ATOM 677 N N . LEU A 1 89 ? 10.197 4.465 3.865 1.00 94.69 89 LEU A N 1
ATOM 678 C CA . LEU A 1 89 ? 11.243 5.483 3.763 1.00 94.69 89 LEU A CA 1
ATOM 679 C C . LEU A 1 89 ? 11.091 6.556 4.834 1.00 94.69 89 LEU A C 1
ATOM 681 O O . LEU A 1 89 ? 12.077 6.956 5.435 1.00 94.69 89 LEU A O 1
ATOM 685 N N . ASP A 1 90 ? 9.866 7.029 5.061 1.00 94.38 90 ASP A N 1
ATOM 686 C CA . ASP A 1 90 ? 9.595 8.097 6.023 1.00 94.38 90 ASP A CA 1
ATOM 687 C C . ASP A 1 90 ? 8.110 8.117 6.423 1.00 94.38 90 ASP A C 1
ATOM 689 O O . ASP A 1 90 ? 7.240 7.623 5.698 1.00 94.38 90 ASP A O 1
ATOM 693 N N . GLN A 1 91 ? 7.803 8.735 7.558 1.00 94.62 91 GLN A N 1
ATOM 694 C CA . GLN A 1 91 ? 6.451 9.062 7.992 1.00 94.62 91 GLN A CA 1
ATOM 695 C C . GLN A 1 91 ? 6.380 10.539 8.422 1.00 94.62 91 GLN A C 1
ATOM 697 O O . GLN A 1 91 ? 6.395 10.843 9.616 1.00 94.62 91 GLN A O 1
ATOM 702 N N . PRO A 1 92 ? 6.215 11.479 7.467 1.00 93.19 92 PRO A N 1
ATOM 703 C CA . PRO A 1 92 ? 6.195 12.913 7.767 1.00 93.19 92 PRO A CA 1
ATOM 704 C C . PRO A 1 92 ? 5.106 13.334 8.762 1.00 93.19 92 PRO A C 1
ATOM 706 O O . PRO A 1 92 ? 5.236 14.328 9.470 1.00 93.19 92 PRO A O 1
ATOM 709 N N . THR A 1 93 ? 3.982 12.611 8.789 1.00 93.75 93 THR A N 1
ATOM 710 C CA . THR A 1 93 ? 2.913 12.808 9.777 1.00 93.75 93 THR A CA 1
ATOM 711 C C . THR A 1 93 ? 2.311 11.463 10.160 1.00 93.75 93 THR A C 1
ATOM 713 O O . THR A 1 93 ? 2.361 10.509 9.386 1.00 93.75 93 THR A O 1
ATOM 716 N N . SER A 1 94 ? 1.596 11.393 11.285 1.00 93.31 94 SER A N 1
ATOM 717 C CA . SER A 1 94 ? 0.869 10.178 11.694 1.00 93.31 94 SER A CA 1
ATOM 718 C C . SER A 1 94 ? -0.126 9.653 10.641 1.00 93.31 94 SER A C 1
ATOM 720 O O . SER A 1 94 ? -0.523 8.488 10.685 1.00 93.31 94 SER A O 1
ATOM 722 N N . SER A 1 95 ? -0.512 10.492 9.673 1.00 95.56 95 SER A N 1
ATOM 723 C CA . SER A 1 95 ? -1.448 10.168 8.594 1.00 95.56 95 SER A CA 1
ATOM 724 C C . SER A 1 95 ? -0.809 10.040 7.206 1.00 95.56 95 SER A C 1
ATOM 726 O O . SER A 1 95 ? -1.504 9.678 6.256 1.00 95.56 95 SER A O 1
ATOM 728 N N . THR A 1 96 ? 0.492 10.307 7.062 1.00 96.06 96 THR A N 1
ATOM 729 C CA . THR A 1 96 ? 1.192 10.309 5.769 1.00 96.06 96 THR A CA 1
ATOM 730 C C . THR A 1 96 ? 2.431 9.442 5.835 1.00 96.06 96 THR A C 1
ATOM 732 O O . THR A 1 96 ? 3.268 9.640 6.702 1.00 96.06 96 THR A O 1
ATOM 735 N N . LEU A 1 97 ? 2.552 8.522 4.885 1.00 96.31 97 LEU A N 1
ATOM 736 C CA . LEU A 1 97 ? 3.647 7.565 4.779 1.00 96.31 97 LEU A CA 1
ATOM 737 C C . LEU A 1 97 ? 4.335 7.746 3.424 1.00 96.31 97 LEU A C 1
ATOM 739 O O . LEU A 1 97 ? 3.653 7.911 2.411 1.00 96.31 97 LEU A O 1
ATOM 743 N N . VAL A 1 98 ? 5.660 7.694 3.399 1.00 96.31 98 VAL A N 1
ATOM 744 C CA . VAL A 1 98 ? 6.469 7.683 2.180 1.00 96.31 98 VAL A CA 1
ATOM 745 C C . VAL A 1 98 ? 7.150 6.328 2.081 1.00 96.31 98 VAL A C 1
ATOM 747 O O . VAL A 1 98 ? 7.788 5.872 3.029 1.00 96.31 98 VAL A O 1
ATOM 750 N N . LEU A 1 99 ? 6.994 5.662 0.939 1.00 96.06 99 LEU A N 1
ATOM 751 C CA . LEU A 1 99 ? 7.570 4.339 0.715 1.00 96.06 99 LEU A CA 1
ATOM 752 C C . LEU A 1 99 ? 8.046 4.138 -0.723 1.00 96.06 99 LEU A C 1
ATOM 754 O O . LEU A 1 99 ? 7.568 4.801 -1.650 1.00 96.06 99 LEU A O 1
ATOM 758 N N . SER A 1 100 ? 8.955 3.182 -0.880 1.00 95.62 100 SER A N 1
ATOM 759 C CA . SER A 1 100 ? 9.350 2.579 -2.146 1.00 95.62 100 SER A CA 1
ATOM 760 C C . SER A 1 100 ? 8.461 1.360 -2.414 1.00 95.62 100 SER A C 1
ATOM 762 O O . SER A 1 100 ? 8.219 0.543 -1.525 1.00 95.62 100 SER A O 1
ATOM 764 N N . TRP A 1 101 ? 7.941 1.240 -3.635 1.00 94.75 101 TRP A N 1
ATOM 765 C CA . TRP A 1 101 ? 7.097 0.125 -4.069 1.00 94.75 101 TRP A CA 1
ATOM 766 C C . TRP A 1 101 ? 7.658 -0.504 -5.333 1.00 94.75 101 TRP A C 1
ATOM 768 O O . TRP A 1 101 ? 7.741 0.163 -6.365 1.00 94.75 101 TRP A O 1
ATOM 778 N N . ARG A 1 102 ? 7.947 -1.803 -5.303 1.00 92.88 102 ARG A N 1
ATOM 779 C CA . ARG A 1 102 ? 8.371 -2.583 -6.472 1.00 92.88 102 ARG A CA 1
ATOM 780 C C . ARG A 1 102 ? 7.422 -3.748 -6.697 1.00 92.88 102 ARG A C 1
ATOM 782 O O . ARG A 1 102 ? 7.273 -4.608 -5.837 1.00 92.88 102 ARG A O 1
ATOM 789 N N . ASP A 1 103 ? 6.807 -3.797 -7.872 1.00 86.94 103 ASP A N 1
ATOM 790 C CA . ASP A 1 103 ? 5.975 -4.920 -8.303 1.00 86.94 103 ASP A CA 1
ATOM 791 C C . ASP A 1 103 ? 6.428 -5.400 -9.685 1.00 86.94 103 ASP A C 1
ATOM 793 O O . ASP A 1 103 ? 6.511 -4.614 -10.631 1.00 86.94 103 ASP A O 1
ATOM 797 N N . SER A 1 104 ? 6.655 -6.712 -9.795 1.00 79.19 104 SER A N 1
ATOM 798 C CA . SER A 1 104 ? 6.964 -7.434 -11.037 1.00 79.19 104 SER A CA 1
ATOM 799 C C . SER A 1 104 ? 6.031 -7.115 -12.213 1.00 79.19 104 SER A C 1
ATOM 801 O O . SER A 1 104 ? 6.444 -7.215 -13.363 1.00 79.19 104 SER A O 1
ATOM 803 N N . THR A 1 105 ? 4.785 -6.713 -11.942 1.00 76.50 105 THR A N 1
ATOM 804 C CA . THR A 1 105 ? 3.777 -6.407 -12.971 1.00 76.50 105 THR A CA 1
ATOM 805 C C . THR A 1 105 ? 3.427 -4.921 -13.079 1.00 76.50 105 THR A C 1
ATOM 807 O O . THR A 1 105 ? 2.796 -4.501 -14.050 1.00 76.50 105 THR A O 1
ATOM 810 N N . GLY A 1 106 ? 3.811 -4.120 -12.081 1.00 69.94 106 GLY A N 1
ATOM 811 C CA . GLY A 1 106 ? 3.300 -2.763 -11.864 1.00 69.94 106 GLY A CA 1
ATOM 812 C C . GLY A 1 106 ? 4.352 -1.656 -11.919 1.00 69.94 106 GLY A C 1
ATOM 813 O O . GLY A 1 106 ? 3.981 -0.481 -11.844 1.00 69.94 106 GLY A O 1
ATOM 814 N N . GLY A 1 107 ? 5.628 -2.023 -12.058 1.00 82.38 107 GLY A N 1
ATOM 815 C CA . GLY A 1 107 ? 6.760 -1.102 -12.082 1.00 82.38 107 GLY A CA 1
ATOM 816 C C . GLY A 1 107 ? 7.287 -0.749 -10.689 1.00 82.38 107 GLY A C 1
ATOM 817 O O . GLY A 1 107 ? 6.958 -1.389 -9.687 1.00 82.38 107 GLY A O 1
ATOM 818 N N . HIS A 1 108 ? 8.133 0.280 -10.648 1.00 91.88 108 HIS A N 1
ATOM 819 C CA . HIS A 1 108 ? 8.776 0.787 -9.439 1.00 91.88 108 HIS A CA 1
ATOM 820 C C . HIS A 1 108 ? 8.337 2.227 -9.160 1.00 91.88 108 HIS A C 1
ATOM 822 O O . HIS A 1 108 ? 8.412 3.084 -10.039 1.00 91.88 108 HIS A O 1
ATOM 828 N N . TYR A 1 109 ? 7.921 2.495 -7.926 1.00 93.12 109 TYR A N 1
ATOM 829 C CA . TYR A 1 109 ? 7.675 3.835 -7.405 1.00 93.12 109 TYR A CA 1
ATOM 830 C C . TYR A 1 109 ? 8.665 4.079 -6.268 1.00 93.12 109 TYR A C 1
ATOM 832 O O . TYR A 1 109 ? 8.471 3.547 -5.183 1.00 93.12 109 TYR A O 1
ATOM 840 N N . GLY A 1 110 ? 9.729 4.847 -6.518 1.00 93.94 110 GLY A N 1
ATOM 841 C CA . GLY A 1 110 ? 10.811 5.030 -5.540 1.00 93.94 110 GLY A CA 1
ATOM 842 C C . GLY A 1 110 ? 10.415 5.863 -4.320 1.00 93.94 110 GLY A C 1
ATOM 843 O O . GLY A 1 110 ? 10.751 5.494 -3.209 1.00 93.94 110 GLY A O 1
ATOM 844 N N . TYR A 1 111 ? 9.660 6.946 -4.521 1.00 94.75 111 TYR A N 1
ATOM 845 C CA . TYR A 1 111 ? 9.177 7.828 -3.453 1.00 94.75 111 TYR A CA 1
ATOM 846 C C . TYR A 1 111 ? 7.687 8.073 -3.642 1.00 94.75 111 TYR A C 1
ATOM 848 O O . TYR A 1 111 ? 7.269 8.991 -4.351 1.00 94.75 111 TYR A O 1
ATOM 856 N N . GLN A 1 112 ? 6.864 7.206 -3.059 1.00 95.50 112 GLN A N 1
ATOM 857 C CA . GLN A 1 112 ? 5.419 7.294 -3.193 1.00 95.50 112 GLN A CA 1
ATOM 858 C C . GLN A 1 112 ? 4.767 7.753 -1.895 1.00 95.50 112 GLN A C 1
ATOM 860 O O . GLN A 1 112 ? 4.987 7.174 -0.837 1.00 95.50 112 GLN A O 1
ATOM 865 N N . ASN A 1 113 ? 3.890 8.752 -2.007 1.00 96.81 113 ASN A N 1
ATOM 866 C CA . ASN A 1 113 ? 3.083 9.247 -0.898 1.00 96.81 113 ASN A CA 1
ATOM 867 C C . ASN A 1 113 ? 1.841 8.383 -0.685 1.00 96.81 113 ASN A C 1
ATOM 869 O O . ASN A 1 113 ? 1.057 8.157 -1.611 1.00 96.81 113 ASN A O 1
ATOM 873 N N . TRP A 1 114 ? 1.626 7.973 0.555 1.00 97.62 114 TRP A N 1
ATOM 874 C CA . TRP A 1 114 ? 0.498 7.180 1.017 1.00 97.62 114 TRP A CA 1
ATOM 875 C C . TRP A 1 114 ? -0.236 7.922 2.131 1.00 97.62 114 TRP A C 1
ATOM 877 O O . TRP A 1 114 ? 0.349 8.700 2.882 1.00 97.62 114 TRP A O 1
ATOM 887 N N . GLN A 1 115 ? -1.548 7.727 2.205 1.00 97.56 115 GLN A N 1
ATOM 888 C CA . GLN A 1 115 ? -2.430 8.431 3.134 1.00 97.56 115 GLN A CA 1
ATOM 889 C C . GLN A 1 115 ? -3.201 7.437 3.990 1.00 97.56 115 GLN A C 1
ATOM 891 O O . GLN A 1 115 ? -3.756 6.465 3.462 1.00 97.56 115 GLN A O 1
ATOM 896 N N . LYS A 1 116 ? -3.260 7.715 5.292 1.00 97.69 116 LYS A N 1
ATOM 897 C CA . LYS A 1 116 ? -4.035 6.951 6.265 1.00 97.69 116 LYS A CA 1
ATOM 898 C C . LYS A 1 116 ? -5.534 7.153 6.035 1.00 97.69 116 LYS A C 1
ATOM 900 O O . LYS A 1 116 ? -5.997 8.206 5.593 1.00 97.69 116 LYS A O 1
ATOM 905 N N . GLY A 1 117 ? -6.314 6.126 6.325 1.00 97.25 117 GLY A N 1
ATOM 906 C CA . GLY A 1 117 ? -7.767 6.167 6.344 1.00 97.25 117 GLY A CA 1
ATOM 907 C C . GLY A 1 117 ? -8.331 4.802 6.700 1.00 97.25 117 GLY A C 1
ATOM 908 O O . GLY A 1 117 ? -7.616 3.949 7.212 1.00 97.25 117 GLY A O 1
ATOM 909 N N . PHE A 1 118 ? -9.603 4.590 6.383 1.00 98.12 118 PHE A N 1
ATOM 910 C CA . PHE A 1 118 ? -10.286 3.329 6.661 1.00 98.12 118 PHE A CA 1
ATOM 911 C C . PHE A 1 118 ? -10.522 2.526 5.385 1.00 98.12 118 PHE A C 1
ATOM 913 O O . PHE A 1 118 ? -10.838 3.086 4.324 1.00 98.12 118 PHE A O 1
ATOM 920 N N . ALA A 1 119 ? -10.385 1.207 5.490 1.00 97.44 119 ALA A N 1
ATOM 921 C CA . ALA A 1 119 ? -10.683 0.282 4.415 1.00 97.44 119 ALA A CA 1
ATOM 922 C C . ALA A 1 119 ? -12.179 0.337 4.089 1.00 97.44 119 ALA A C 1
ATOM 924 O O . ALA A 1 119 ? -13.037 0.143 4.944 1.00 97.44 119 ALA A O 1
ATOM 925 N N . ARG A 1 120 ? -12.506 0.603 2.822 1.00 96.31 120 ARG A N 1
ATOM 926 C CA . ARG A 1 120 ? -13.899 0.605 2.331 1.00 96.31 120 ARG A CA 1
ATOM 927 C C . ARG A 1 120 ? -14.310 -0.727 1.714 1.00 96.31 120 ARG A C 1
ATOM 929 O O . ARG A 1 120 ? -15.473 -0.920 1.378 1.00 96.31 120 ARG A O 1
ATOM 936 N N . ARG A 1 121 ? -13.340 -1.604 1.468 1.00 94.31 121 ARG A N 1
ATOM 937 C CA . ARG A 1 121 ? -13.508 -2.900 0.813 1.00 94.31 121 ARG A CA 1
ATOM 938 C C . ARG A 1 121 ? -12.555 -3.902 1.453 1.00 94.31 121 ARG A C 1
ATOM 940 O O . ARG A 1 121 ? -11.500 -3.477 1.924 1.00 94.31 121 ARG A O 1
ATOM 947 N N . PRO A 1 122 ? -12.902 -5.198 1.446 1.00 95.12 122 PRO A N 1
ATOM 948 C CA . PRO A 1 122 ? -11.981 -6.224 1.896 1.00 95.12 122 PRO A CA 1
ATOM 949 C C . PRO A 1 122 ? -10.774 -6.326 0.957 1.00 95.12 122 PRO A C 1
ATOM 951 O O . PRO A 1 122 ? -10.850 -5.969 -0.224 1.00 95.12 122 PRO A O 1
ATOM 954 N N . GLY A 1 123 ? -9.669 -6.850 1.472 1.00 93.44 123 GLY A N 1
ATOM 955 C CA . GLY A 1 123 ? -8.473 -7.117 0.681 1.00 93.44 123 GLY A CA 1
ATOM 956 C C . GLY A 1 123 ? -7.365 -7.752 1.503 1.00 93.44 123 GLY A C 1
ATOM 957 O O . GLY A 1 123 ? -7.625 -8.349 2.545 1.00 93.44 123 GLY A O 1
ATOM 958 N N . LEU A 1 124 ? -6.134 -7.622 1.022 1.00 94.38 124 LEU A N 1
ATOM 959 C CA . LEU A 1 124 ? -4.937 -8.075 1.720 1.00 94.38 124 LEU A CA 1
ATOM 960 C C . LEU A 1 124 ? -4.015 -6.886 1.972 1.00 94.38 124 LEU A C 1
ATOM 962 O O . LEU A 1 124 ? -3.922 -5.974 1.146 1.00 94.38 124 LEU A O 1
ATOM 966 N N . CYS A 1 125 ? -3.325 -6.920 3.103 1.00 94.69 125 CYS A N 1
ATOM 967 C CA . CYS A 1 125 ? -2.228 -6.023 3.398 1.00 94.69 125 CYS A CA 1
ATOM 968 C C . CYS A 1 125 ? -1.073 -6.343 2.456 1.00 94.69 125 CYS A C 1
ATOM 970 O O . CYS A 1 125 ? -0.546 -7.450 2.473 1.00 94.69 125 CYS A O 1
ATOM 972 N N . ALA A 1 126 ? -0.657 -5.374 1.653 1.00 93.25 126 ALA A N 1
ATOM 973 C CA . ALA A 1 126 ? 0.430 -5.552 0.703 1.00 93.25 126 ALA A CA 1
ATOM 974 C C . ALA A 1 126 ? 1.773 -5.853 1.388 1.00 93.25 126 ALA A C 1
ATOM 976 O O . ALA A 1 126 ? 2.619 -6.505 0.791 1.00 93.25 126 ALA A O 1
ATOM 977 N N . MET A 1 127 ? 1.950 -5.406 2.636 1.00 91.31 127 MET A N 1
ATOM 978 C CA . MET A 1 127 ? 3.193 -5.578 3.390 1.00 91.31 127 MET A CA 1
ATOM 979 C C . MET A 1 127 ? 3.266 -6.905 4.158 1.00 91.31 127 MET A C 1
ATOM 981 O O . MET A 1 127 ? 4.336 -7.486 4.261 1.00 91.31 127 MET A O 1
ATOM 985 N N . SER A 1 128 ? 2.144 -7.399 4.692 1.00 91.25 128 SER A N 1
ATOM 986 C CA . SER A 1 128 ? 2.121 -8.603 5.545 1.00 91.25 128 SER A CA 1
ATOM 987 C C . SER A 1 128 ? 1.302 -9.766 4.988 1.00 91.25 128 SER A C 1
ATOM 989 O O . SER A 1 128 ? 1.311 -10.853 5.554 1.00 91.25 128 SER A O 1
ATOM 991 N N . GLY A 1 129 ? 0.529 -9.548 3.925 1.00 91.44 129 GLY A N 1
ATOM 992 C CA . GLY A 1 129 ? -0.421 -10.523 3.388 1.00 91.44 129 GLY A CA 1
ATOM 993 C C . GLY A 1 129 ? -1.664 -10.750 4.257 1.00 91.44 129 GLY A C 1
ATOM 994 O O . GLY A 1 129 ? -2.547 -11.506 3.854 1.00 91.44 129 GLY A O 1
ATOM 995 N N . MET A 1 130 ? -1.779 -10.108 5.426 1.00 93.56 130 MET A N 1
ATOM 996 C CA . MET A 1 130 ? -2.927 -10.295 6.319 1.00 93.56 130 MET A CA 1
ATOM 997 C C . MET A 1 130 ? -4.225 -9.777 5.700 1.00 93.56 130 MET A C 1
ATOM 999 O O . MET A 1 130 ? -4.227 -8.821 4.923 1.00 93.56 130 MET A O 1
ATOM 1003 N N . ARG A 1 131 ? -5.349 -10.395 6.070 1.00 95.44 131 ARG A N 1
ATOM 1004 C CA . ARG A 1 131 ? -6.672 -9.969 5.607 1.00 95.44 131 ARG A CA 1
ATOM 1005 C C . ARG A 1 131 ? -7.015 -8.585 6.150 1.00 95.44 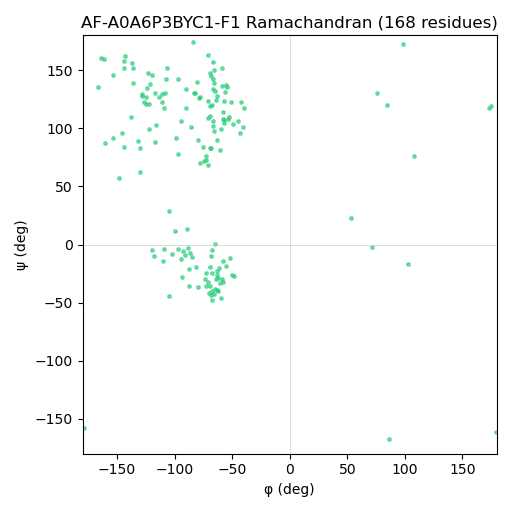131 ARG A C 1
ATOM 1007 O O . ARG A 1 131 ? -6.782 -8.297 7.315 1.00 95.44 131 ARG A O 1
ATOM 1014 N N . ILE A 1 132 ? -7.603 -7.773 5.282 1.00 96.94 132 ILE A N 1
ATOM 1015 C CA . ILE A 1 132 ? -8.156 -6.457 5.583 1.00 96.94 132 ILE A CA 1
ATOM 1016 C C . ILE A 1 132 ? -9.666 -6.558 5.454 1.00 96.94 132 ILE A C 1
ATOM 1018 O O . ILE A 1 132 ? -10.183 -7.024 4.432 1.00 96.94 132 ILE A O 1
ATOM 1022 N N . THR A 1 133 ? -10.362 -6.093 6.477 1.00 97.50 133 THR A N 1
ATOM 1023 C CA . THR A 1 133 ? -11.812 -5.970 6.539 1.00 97.50 133 THR A CA 1
ATOM 1024 C C . THR A 1 133 ? -12.233 -4.504 6.416 1.00 97.50 133 THR A C 1
ATOM 1026 O O . THR A 1 133 ? -11.463 -3.600 6.750 1.00 97.50 133 THR A O 1
ATOM 1029 N N . PRO A 1 134 ? -13.434 -4.213 5.884 1.00 98.00 134 PRO A N 1
ATOM 1030 C CA . PRO A 1 134 ? -13.950 -2.851 5.896 1.00 98.00 134 PRO A CA 1
ATOM 1031 C C . PRO A 1 134 ? -14.004 -2.290 7.324 1.00 98.00 134 PRO A C 1
ATOM 1033 O O . PRO A 1 134 ? -14.538 -2.939 8.216 1.00 98.00 134 PRO A O 1
ATOM 1036 N N . GLY A 1 135 ? -13.482 -1.080 7.517 1.00 98.06 135 GLY A N 1
ATOM 1037 C CA . GLY A 1 135 ? -13.347 -0.442 8.830 1.00 98.06 135 GLY A CA 1
ATOM 1038 C C . GLY A 1 135 ? -11.932 -0.482 9.410 1.00 98.06 135 GLY A C 1
ATOM 1039 O O . GLY A 1 135 ? -11.628 0.347 10.260 1.00 98.06 135 GLY A O 1
ATOM 1040 N N . ASP A 1 136 ? -11.046 -1.344 8.906 1.00 98.06 136 ASP A N 1
ATOM 1041 C CA . ASP A 1 136 ? -9.653 -1.380 9.361 1.00 98.06 136 ASP A CA 1
ATOM 1042 C C . ASP A 1 136 ? -8.895 -0.101 8.981 1.00 98.06 136 ASP A C 1
ATOM 1044 O O . ASP A 1 136 ? -9.067 0.446 7.883 1.00 98.06 136 ASP A O 1
ATOM 1048 N N . GLU A 1 137 ? -8.010 0.360 9.867 1.00 98.25 137 GLU A N 1
ATOM 1049 C CA . GLU A 1 137 ? -7.090 1.454 9.563 1.00 98.25 137 GLU A CA 1
ATOM 1050 C C . GLU A 1 137 ? -6.015 0.997 8.576 1.00 98.25 137 GLU A C 1
ATOM 1052 O O . GLU A 1 137 ? -5.253 0.059 8.827 1.00 98.25 137 GLU A O 1
ATOM 1057 N N . ILE A 1 138 ? -5.921 1.702 7.454 1.00 98.19 138 ILE A N 1
ATOM 1058 C CA . ILE A 1 138 ? -5.007 1.383 6.364 1.00 98.19 138 ILE A CA 1
ATOM 1059 C C . ILE A 1 138 ? -4.318 2.632 5.821 1.00 98.19 138 ILE A C 1
ATOM 1061 O O . ILE A 1 138 ? -4.857 3.739 5.858 1.00 98.19 138 ILE A O 1
ATOM 1065 N N . PHE A 1 139 ? -3.158 2.432 5.215 1.00 98.00 139 PHE A N 1
ATOM 1066 C CA . PHE A 1 139 ? -2.548 3.357 4.275 1.00 98.00 139 PHE A CA 1
ATOM 1067 C C . PHE A 1 139 ? -2.870 2.928 2.841 1.00 98.00 139 PHE A C 1
ATOM 1069 O O . PHE A 1 139 ? -2.896 1.737 2.522 1.00 98.00 139 PHE A O 1
ATOM 1076 N N . ARG A 1 140 ? -3.096 3.912 1.965 1.00 96.88 140 ARG A N 1
ATOM 1077 C CA . ARG A 1 140 ? -3.335 3.731 0.521 1.00 96.88 140 ARG A CA 1
ATOM 1078 C C . ARG A 1 140 ? -2.553 4.761 -0.300 1.00 96.88 140 ARG A C 1
ATOM 1080 O O . ARG A 1 140 ? -2.371 5.876 0.203 1.00 96.88 140 ARG A O 1
ATOM 1087 N N . PRO A 1 141 ? -2.158 4.462 -1.553 1.00 96.06 141 PRO A N 1
ATOM 1088 C CA . PRO A 1 141 ? -1.472 5.431 -2.399 1.00 96.06 141 PRO A CA 1
ATOM 1089 C C . PRO A 1 141 ? -2.284 6.718 -2.555 1.00 96.06 141 PRO A C 1
ATOM 1091 O O . PRO A 1 141 ? -3.502 6.695 -2.767 1.00 96.06 141 PRO A O 1
ATOM 1094 N N . SER A 1 142 ? -1.603 7.855 -2.468 1.00 93.94 142 SER A N 1
ATOM 1095 C CA . SER A 1 142 ? -2.185 9.153 -2.785 1.00 93.94 142 SER A CA 1
ATOM 1096 C C . SER A 1 142 ? -2.502 9.230 -4.278 1.00 93.94 142 SER A C 1
ATOM 1098 O O . SER A 1 142 ? -1.675 8.891 -5.119 1.00 93.94 142 SER A O 1
ATOM 1100 N N . VAL A 1 143 ? -3.696 9.719 -4.614 1.00 88.81 143 VAL A N 1
ATOM 1101 C CA . VAL A 1 143 ? -4.146 9.909 -6.006 1.00 88.81 143 VAL A CA 1
ATOM 1102 C C . VAL A 1 143 ? -4.011 11.359 -6.481 1.00 88.81 143 VAL A C 1
ATOM 1104 O O . VAL A 1 143 ? -4.554 11.721 -7.522 1.00 88.81 143 VAL A O 1
ATOM 1107 N N . ARG A 1 144 ? -3.306 12.212 -5.719 1.00 86.62 144 ARG A N 1
ATOM 1108 C CA . ARG A 1 144 ? -3.153 13.646 -6.035 1.00 86.62 144 ARG A CA 1
ATOM 1109 C C . ARG A 1 144 ? -2.467 13.894 -7.382 1.00 86.62 144 ARG A C 1
ATOM 1111 O O . ARG A 1 144 ? -2.817 14.853 -8.055 1.00 86.62 144 ARG A O 1
ATOM 1118 N N . HIS A 1 145 ? -1.541 13.027 -7.785 1.00 84.56 145 HIS A N 1
ATOM 1119 C CA . HIS A 1 145 ? -0.768 13.157 -9.029 1.00 84.56 145 HIS A CA 1
ATOM 1120 C C . HIS A 1 145 ? -1.241 12.181 -10.117 1.00 84.56 145 HIS A C 1
ATOM 1122 O O . HIS A 1 145 ? -0.458 11.729 -10.946 1.00 84.56 145 HIS A O 1
ATOM 1128 N N . GLY A 1 146 ? -2.526 11.823 -10.091 1.00 87.31 146 GLY A N 1
ATOM 1129 C CA . GLY A 1 146 ? -3.095 10.785 -10.944 1.00 87.31 146 GLY A CA 1
ATOM 1130 C C . GLY A 1 146 ? -3.223 9.446 -10.225 1.00 87.31 146 GLY A C 1
ATOM 1131 O O . GLY A 1 146 ? -2.801 9.274 -9.081 1.00 87.31 146 GLY A O 1
ATOM 1132 N N . ARG A 1 147 ? -3.881 8.490 -10.884 1.00 87.94 147 ARG A N 1
ATOM 1133 C CA . ARG A 1 147 ? -4.208 7.188 -10.298 1.00 87.94 147 ARG A CA 1
ATOM 1134 C C . ARG A 1 147 ? -3.123 6.161 -10.661 1.00 87.94 147 ARG A C 1
ATOM 1136 O O . ARG A 1 147 ? -3.117 5.714 -11.807 1.00 87.94 147 ARG A O 1
ATOM 1143 N N . PRO A 1 148 ? -2.237 5.763 -9.728 1.00 89.06 148 PRO A N 1
ATOM 1144 C CA . PRO A 1 148 ? -1.171 4.811 -10.032 1.00 89.06 148 PRO A CA 1
ATOM 1145 C C . PRO A 1 148 ? -1.715 3.391 -10.245 1.00 89.06 148 PRO A C 1
ATOM 1147 O O . PRO A 1 148 ? -2.823 3.052 -9.818 1.00 89.06 148 PRO A O 1
ATOM 1150 N N . THR A 1 149 ? -0.916 2.520 -10.864 1.00 88.88 149 THR A N 1
ATOM 1151 C CA . THR A 1 149 ? -1.297 1.117 -11.124 1.00 88.88 149 THR A CA 1
ATOM 1152 C C . THR A 1 149 ? -1.549 0.334 -9.831 1.00 88.88 149 THR A C 1
ATOM 1154 O O . THR A 1 149 ? -2.386 -0.573 -9.806 1.00 88.88 149 THR A O 1
ATOM 1157 N N . ASN A 1 150 ? -0.878 0.721 -8.741 1.00 91.94 150 ASN A N 1
ATOM 1158 C CA . ASN A 1 150 ? -1.060 0.162 -7.405 1.00 91.94 150 ASN A CA 1
ATOM 1159 C C . ASN A 1 150 ? -2.151 0.875 -6.579 1.00 91.94 150 ASN A C 1
ATOM 1161 O O . ASN A 1 150 ? -2.252 0.615 -5.390 1.00 91.94 150 ASN A O 1
ATOM 1165 N N . ALA A 1 151 ? -3.012 1.724 -7.163 1.00 91.12 151 ALA A N 1
ATOM 1166 C CA . ALA A 1 151 ? -4.015 2.513 -6.422 1.00 91.12 151 ALA A CA 1
ATOM 1167 C C . ALA A 1 151 ? -5.023 1.696 -5.583 1.00 91.12 151 ALA A C 1
ATOM 1169 O O . ALA A 1 151 ? -5.754 2.269 -4.778 1.00 91.12 151 ALA A O 1
ATOM 1170 N N . SER A 1 152 ? -5.123 0.383 -5.803 1.00 91.44 152 SER A N 1
ATOM 1171 C CA . SER A 1 152 ? -5.941 -0.528 -4.993 1.00 91.44 152 SER A CA 1
ATOM 1172 C C . SER A 1 152 ? -5.181 -1.189 -3.840 1.00 91.44 152 SER A C 1
ATOM 1174 O O . SER A 1 152 ? -5.793 -1.939 -3.086 1.00 91.44 152 SER A O 1
ATOM 1176 N N . ALA A 1 153 ? -3.870 -0.978 -3.734 1.00 93.81 153 ALA A N 1
ATOM 1177 C CA . ALA A 1 153 ? -3.053 -1.541 -2.675 1.00 93.81 153 ALA A CA 1
ATOM 1178 C C . ALA A 1 153 ? -3.403 -0.906 -1.325 1.00 93.81 153 ALA A C 1
ATOM 1180 O O . ALA A 1 153 ? -3.742 0.277 -1.236 1.00 93.81 153 ALA A O 1
ATOM 1181 N N . MET A 1 154 ? -3.332 -1.723 -0.279 1.00 96.56 154 MET A N 1
ATOM 1182 C CA . MET A 1 154 ? -3.666 -1.346 1.088 1.00 96.56 154 MET A CA 1
ATOM 1183 C C . MET A 1 154 ? -2.594 -1.900 2.018 1.00 96.56 154 MET A C 1
ATOM 1185 O O . MET A 1 154 ? -2.153 -3.031 1.834 1.00 96.56 154 MET A O 1
ATOM 1189 N N . ILE A 1 155 ? -2.177 -1.122 3.010 1.00 96.62 155 ILE A N 1
ATOM 1190 C CA . ILE A 1 155 ? -1.250 -1.559 4.060 1.00 96.62 155 ILE A CA 1
ATOM 1191 C C . ILE A 1 155 ? -1.924 -1.297 5.401 1.00 96.62 155 ILE A C 1
ATOM 1193 O O . ILE A 1 155 ? -2.363 -0.178 5.638 1.00 96.62 155 ILE A O 1
ATOM 1197 N N . LEU A 1 156 ? -2.027 -2.301 6.272 1.00 96.94 156 LEU A N 1
ATOM 1198 C CA . LEU A 1 156 ? -2.611 -2.119 7.603 1.00 96.94 156 LEU A CA 1
ATOM 1199 C C . LEU A 1 156 ? -1.757 -1.166 8.445 1.00 96.94 156 LEU A C 1
ATOM 1201 O O . LEU A 1 156 ? -0.542 -1.339 8.549 1.00 96.94 156 LEU A O 1
ATOM 1205 N N . ALA A 1 157 ? -2.403 -0.189 9.082 1.00 97.25 157 ALA A N 1
ATOM 1206 C CA . ALA A 1 157 ? -1.722 0.838 9.866 1.00 97.25 157 ALA A CA 1
ATOM 1207 C C . ALA A 1 157 ? -0.978 0.267 11.082 1.00 97.25 157 ALA A C 1
ATOM 1209 O O . ALA A 1 157 ? 0.067 0.796 11.453 1.00 97.25 157 ALA A O 1
ATOM 1210 N N . ILE A 1 158 ? -1.466 -0.840 11.654 1.00 95.69 158 ILE A N 1
ATOM 1211 C CA . ILE A 1 158 ? -0.830 -1.504 12.803 1.00 95.69 158 ILE A CA 1
ATOM 1212 C C . ILE A 1 158 ? 0.614 -1.920 12.516 1.00 95.69 158 ILE A C 1
ATOM 1214 O O . ILE A 1 158 ? 1.448 -1.873 13.408 1.00 95.69 158 ILE A O 1
ATOM 1218 N N . HIS A 1 159 ? 0.938 -2.271 11.271 1.00 93.88 159 HIS A N 1
ATOM 1219 C CA . HIS A 1 159 ? 2.301 -2.667 10.932 1.00 93.88 159 HIS A CA 1
ATOM 1220 C C . HIS A 1 159 ? 3.232 -1.481 10.705 1.00 93.88 159 HIS A C 1
ATOM 1222 O O . HIS A 1 159 ? 4.438 -1.659 10.765 1.00 93.88 159 HIS A O 1
ATOM 1228 N N . ILE A 1 160 ? 2.686 -0.292 10.445 1.00 94.44 160 ILE A N 1
ATOM 1229 C CA . ILE A 1 160 ? 3.468 0.944 10.360 1.00 94.44 160 ILE A CA 1
ATOM 1230 C C . ILE A 1 160 ? 3.770 1.467 11.765 1.00 94.44 160 ILE A C 1
ATOM 1232 O O . ILE A 1 160 ? 4.870 1.934 12.021 1.00 94.44 160 ILE A O 1
ATOM 1236 N N . ALA A 1 161 ? 2.826 1.322 12.699 1.00 90.69 161 ALA A N 1
ATOM 1237 C CA . ALA A 1 161 ? 2.991 1.768 14.082 1.00 90.69 161 ALA A CA 1
ATOM 1238 C C . ALA A 1 161 ? 4.126 1.053 14.841 1.00 90.69 161 ALA A C 1
ATOM 1240 O O . ALA A 1 161 ? 4.634 1.596 15.815 1.00 90.69 161 ALA A O 1
ATOM 1241 N N . CYS A 1 162 ? 4.518 -0.150 14.412 1.00 87.88 162 CYS A N 1
ATOM 1242 C CA . CYS A 1 162 ? 5.619 -0.904 15.016 1.00 87.88 162 CYS A CA 1
ATOM 1243 C C . CYS A 1 162 ? 6.996 -0.584 14.409 1.00 87.88 162 CYS A C 1
ATOM 1245 O O . CYS A 1 162 ? 7.986 -1.166 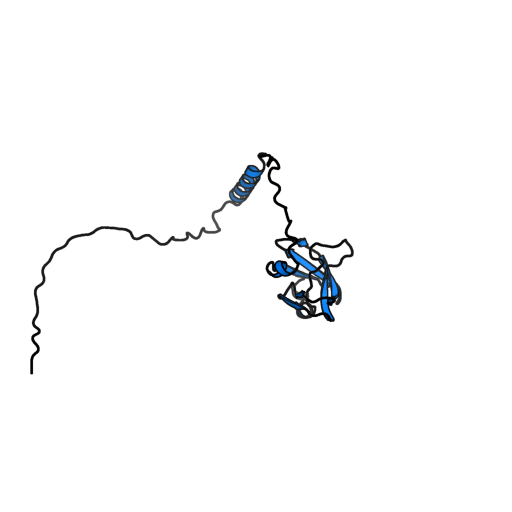14.846 1.00 87.88 162 CYS A O 1
ATOM 1247 N N . ILE A 1 163 ? 7.069 0.275 13.390 1.00 89.81 163 ILE A N 1
ATOM 1248 C CA . ILE A 1 163 ? 8.328 0.625 12.729 1.00 89.81 163 ILE A CA 1
ATOM 1249 C C . ILE A 1 163 ? 9.029 1.723 13.523 1.00 89.81 163 ILE A C 1
ATOM 1251 O O . ILE A 1 163 ? 8.437 2.758 13.825 1.00 89.81 163 ILE A O 1
ATOM 1255 N N . ASP A 1 164 ? 10.311 1.508 13.813 1.00 87.31 164 ASP A N 1
ATOM 1256 C CA . ASP A 1 164 ? 11.181 2.549 14.347 1.00 87.31 164 ASP A CA 1
ATOM 1257 C C . ASP A 1 164 ? 11.789 3.370 13.201 1.00 87.31 164 ASP A C 1
ATOM 1259 O O . ASP A 1 164 ? 12.739 2.951 12.537 1.00 87.31 164 ASP A O 1
ATOM 1263 N N . PHE A 1 165 ? 11.224 4.552 12.956 1.00 84.69 165 PHE A N 1
ATOM 1264 C CA . PHE A 1 165 ? 11.682 5.459 11.900 1.00 84.69 165 PHE A CA 1
ATOM 1265 C C . PHE A 1 165 ? 13.050 6.086 12.187 1.00 84.69 165 PHE A C 1
ATOM 1267 O O . PHE A 1 165 ? 13.725 6.514 11.248 1.00 84.69 165 PHE A O 1
ATOM 1274 N N . ALA A 1 166 ? 13.500 6.097 13.447 1.00 80.38 166 ALA A N 1
ATOM 1275 C CA . ALA A 1 166 ? 14.824 6.606 13.793 1.00 80.38 166 ALA A CA 1
ATOM 1276 C C . ALA A 1 166 ? 15.947 5.719 13.229 1.00 80.38 166 ALA A C 1
ATOM 1278 O O . ALA A 1 166 ? 17.043 6.210 12.980 1.00 80.38 166 ALA A O 1
ATOM 1279 N N . LEU A 1 167 ? 15.667 4.436 12.969 1.00 78.19 167 LEU A N 1
ATOM 1280 C CA . LEU A 1 167 ? 16.615 3.493 12.364 1.00 78.19 167 LEU A CA 1
ATOM 1281 C C . LEU A 1 167 ? 16.610 3.509 10.829 1.00 78.19 167 LEU A C 1
ATOM 1283 O O . LEU A 1 167 ? 17.440 2.847 10.212 1.00 78.19 167 LEU A O 1
ATOM 1287 N N . ILE A 1 168 ? 15.677 4.232 10.207 1.00 74.94 168 ILE A N 1
ATOM 1288 C CA . ILE A 1 168 ? 15.546 4.313 8.743 1.00 74.94 168 ILE A CA 1
ATOM 1289 C C . ILE A 1 168 ? 16.305 5.530 8.192 1.00 74.94 168 ILE A C 1
ATOM 1291 O O . ILE A 1 168 ? 16.789 5.500 7.063 1.00 74.94 168 ILE A O 1
ATOM 1295 N N . THR A 1 169 ? 16.448 6.589 8.993 1.00 64.81 169 THR A N 1
ATOM 1296 C CA . THR A 1 169 ? 17.173 7.813 8.619 1.00 64.81 169 THR A CA 1
ATOM 1297 C C . THR A 1 169 ? 18.604 7.767 9.170 1.00 64.81 169 THR A C 1
ATOM 1299 O O . THR A 1 169 ? 18.884 8.381 10.197 1.00 64.81 169 THR A O 1
ATOM 1302 N N . THR A 1 170 ? 19.506 7.020 8.525 1.00 52.19 170 THR A N 1
ATOM 1303 C CA . THR A 1 170 ? 20.953 7.006 8.847 1.00 52.19 170 THR A CA 1
ATOM 1304 C C . THR A 1 170 ? 21.796 7.409 7.656 1.00 52.19 170 THR A C 1
ATOM 1306 O O . THR A 1 170 ? 21.544 6.840 6.570 1.00 52.19 170 THR A O 1
#